Protein AF-A0A3C0U5C6-F1 (afdb_monomer_lite)

Radius of gyration: 11.06 Å; chains: 1; bounding box: 23×17×33 Å

Secondary structure (DSSP, 8-state):
--------EEE-TTT--EEE--GGGTTTGGG--S--

Foldseek 3Di:
DPDDPQFDWAAAPVPRDIDGDDPVCPPPVVVDRHND

Structure (mmCIF, N/CA/C/O backbone):
data_AF-A0A3C0U5C6-F1
#
_entry.id   AF-A0A3C0U5C6-F1
#
loop_
_atom_site.group_PDB
_atom_site.id
_atom_site.type_symbol
_atom_site.label_atom_id
_atom_site.label_alt_id
_atom_site.label_comp_id
_atom_site.label_asym_id
_atom_site.label_entity_id
_atom_site.label_seq_id
_atom_site.pdbx_PDB_ins_code
_atom_site.Cartn_x
_atom_site.Cartn_y
_atom_site.Cartn_z
_atom_site.occupancy
_atom_site.B_iso_or_equiv
_atom_site.auth_seq_id
_atom_site.auth_comp_id
_atom_site.auth_asym_id
_atom_site.auth_atom_id
_atom_site.pdbx_PDB_model_num
ATOM 1 N N . MET A 1 1 ? 9.843 -9.060 -24.209 1.00 62.91 1 MET A N 1
ATOM 2 C CA . MET A 1 1 ? 8.706 -8.911 -23.275 1.00 62.91 1 MET A CA 1
ATOM 3 C C . MET A 1 1 ? 9.252 -8.350 -21.964 1.00 62.91 1 MET A C 1
ATOM 5 O O . MET A 1 1 ? 9.819 -9.106 -21.190 1.00 62.91 1 MET A O 1
ATOM 9 N N . HIS A 1 2 ? 9.209 -7.031 -21.743 1.00 61.75 2 HIS A N 1
ATOM 10 C CA . HIS A 1 2 ? 9.661 -6.451 -20.470 1.00 61.75 2 HIS A CA 1
ATOM 11 C C . HIS A 1 2 ? 8.595 -6.714 -19.401 1.00 61.75 2 HIS A C 1
ATOM 13 O O . HIS A 1 2 ? 7.576 -6.027 -19.351 1.00 61.75 2 HIS A O 1
ATOM 19 N N . VAL A 1 3 ? 8.819 -7.728 -18.567 1.00 62.50 3 VAL A N 1
ATOM 20 C CA . VAL A 1 3 ? 7.999 -7.985 -17.381 1.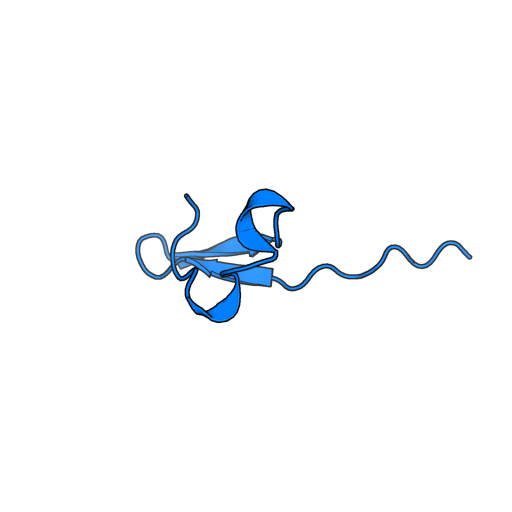00 62.50 3 VAL A CA 1
ATOM 21 C C . VAL A 1 3 ? 8.357 -6.909 -16.362 1.00 62.50 3 VAL A C 1
ATOM 23 O O . VAL A 1 3 ? 9.412 -6.957 -15.733 1.00 62.50 3 VAL A O 1
ATOM 26 N N . LYS A 1 4 ? 7.515 -5.881 -16.242 1.00 63.00 4 LYS A N 1
ATOM 27 C CA . LYS A 1 4 ? 7.631 -4.923 -15.141 1.00 63.00 4 LYS A CA 1
ATOM 28 C C . LYS A 1 4 ? 7.505 -5.716 -13.835 1.00 63.00 4 LYS A C 1
ATOM 30 O O . LYS A 1 4 ? 6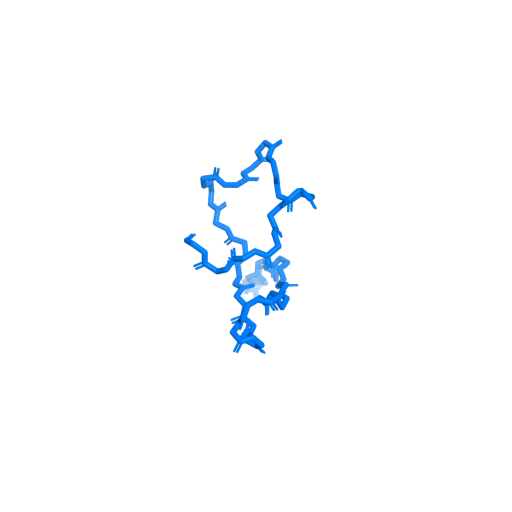.531 -6.456 -13.702 1.00 63.00 4 LYS A O 1
ATOM 35 N N . PRO A 1 5 ? 8.443 -5.592 -12.884 1.00 71.38 5 PRO A N 1
ATOM 36 C CA . PRO A 1 5 ? 8.297 -6.256 -11.601 1.00 71.38 5 PRO A CA 1
ATOM 37 C C . PRO A 1 5 ? 7.009 -5.748 -10.951 1.00 71.38 5 PRO A C 1
ATOM 39 O O . PRO A 1 5 ? 6.838 -4.544 -10.742 1.00 71.38 5 PRO A O 1
ATOM 42 N N . HIS A 1 6 ? 6.077 -6.663 -10.688 1.00 72.38 6 HIS A N 1
ATOM 43 C CA . HIS A 1 6 ? 4.870 -6.361 -9.935 1.00 72.38 6 HIS A CA 1
ATOM 44 C C . HIS A 1 6 ? 5.300 -6.029 -8.507 1.00 72.38 6 HIS A C 1
ATOM 46 O O . HIS A 1 6 ? 5.571 -6.913 -7.699 1.00 72.38 6 HIS A O 1
ATOM 52 N N . LEU A 1 7 ? 5.4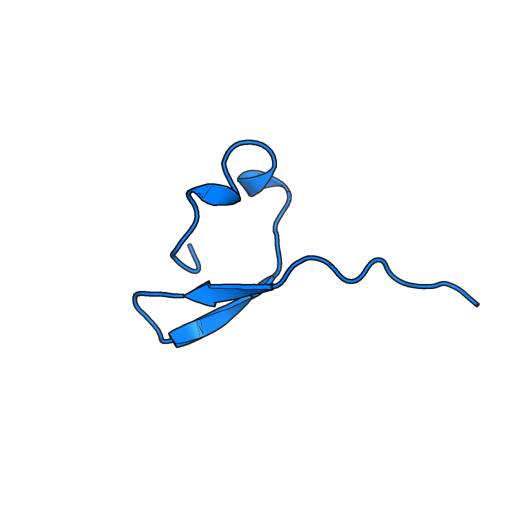41 -4.735 -8.225 1.00 82.19 7 LEU A N 1
ATOM 53 C CA . LEU A 1 7 ? 5.747 -4.257 -6.886 1.00 82.19 7 LEU A CA 1
ATOM 54 C C . LEU A 1 7 ? 4.631 -4.696 -5.930 1.00 82.19 7 LEU A C 1
ATOM 56 O O . LEU A 1 7 ? 3.453 -4.614 -6.297 1.00 82.19 7 LEU A O 1
ATOM 60 N N . PRO A 1 8 ? 4.973 -5.130 -4.706 1.00 86.12 8 PRO A N 1
ATOM 61 C CA . PRO A 1 8 ? 3.968 -5.555 -3.752 1.00 86.12 8 PRO A CA 1
ATOM 62 C C . PRO A 1 8 ? 3.051 -4.378 -3.409 1.00 86.12 8 PRO A C 1
ATOM 64 O O . PRO A 1 8 ? 3.500 -3.250 -3.184 1.00 86.12 8 PRO A O 1
ATOM 67 N N . GLN A 1 9 ? 1.751 -4.648 -3.383 1.00 89.19 9 GLN A N 1
ATOM 68 C CA . GLN A 1 9 ? 0.716 -3.688 -3.017 1.00 89.19 9 GLN A CA 1
ATOM 69 C C . GLN A 1 9 ? 0.159 -4.058 -1.643 1.00 89.19 9 GLN A C 1
ATOM 71 O O . GLN A 1 9 ? 0.028 -5.237 -1.316 1.00 89.19 9 GLN A O 1
ATOM 76 N N . LYS A 1 10 ? -0.154 -3.054 -0.829 1.00 89.56 10 LYS A N 1
ATOM 77 C CA . LYS A 1 10 ? -0.787 -3.214 0.485 1.00 89.56 10 LYS A CA 1
ATOM 78 C C . LYS A 1 10 ? -2.012 -2.323 0.584 1.00 89.56 10 LYS A C 1
ATOM 80 O O . LYS A 1 10 ? -2.148 -1.356 -0.160 1.00 89.56 10 LYS A O 1
ATOM 85 N N . VAL A 1 11 ? -2.900 -2.641 1.519 1.00 91.50 11 VAL A N 1
ATOM 86 C CA . VAL A 1 11 ? -4.082 -1.828 1.817 1.00 91.50 11 VAL A CA 1
ATOM 87 C C . VAL A 1 11 ? -3.791 -0.939 3.019 1.00 91.50 11 VAL A C 1
ATOM 89 O O . VAL A 1 11 ? -3.267 -1.391 4.035 1.00 91.50 11 VAL A O 1
ATOM 92 N N . CYS A 1 12 ? -4.111 0.344 2.886 1.00 93.44 12 CYS A N 1
ATOM 93 C CA . CYS A 1 12 ? -4.010 1.337 3.948 1.00 93.44 12 CYS A CA 1
ATOM 94 C C . CYS A 1 12 ? -5.026 1.048 5.058 1.00 93.44 12 CYS A C 1
ATOM 96 O O . CYS A 1 12 ? -6.226 1.124 4.813 1.00 93.44 12 CYS A O 1
ATOM 98 N N . ALA A 1 13 ? -4.573 0.808 6.286 1.00 90.06 13 ALA A N 1
ATOM 99 C CA . ALA A 1 13 ? -5.460 0.542 7.420 1.00 90.06 13 ALA A CA 1
ATOM 100 C C . ALA A 1 13 ? -6.313 1.759 7.842 1.00 90.06 13 ALA A C 1
ATOM 102 O O . ALA A 1 13 ? -7.380 1.582 8.412 1.00 90.06 13 ALA A O 1
ATOM 103 N N . THR A 1 14 ? -5.881 2.992 7.545 1.00 91.19 14 THR A N 1
ATOM 104 C CA . THR A 1 14 ? -6.647 4.217 7.866 1.00 91.19 14 THR A CA 1
ATOM 105 C C . THR A 1 14 ? -7.692 4.551 6.809 1.00 91.19 14 THR A C 1
ATOM 107 O O . THR A 1 14 ? -8.774 5.027 7.122 1.00 91.19 14 THR A O 1
ATOM 110 N N . CYS A 1 15 ? -7.342 4.359 5.540 1.00 93.44 15 CYS A N 1
ATOM 111 C CA . CYS A 1 15 ? -8.066 4.923 4.409 1.00 93.44 15 CYS A CA 1
ATOM 112 C C . CYS A 1 15 ? -8.645 3.869 3.459 1.00 93.44 15 CYS A C 1
ATOM 114 O O . CYS A 1 15 ? -9.350 4.222 2.519 1.00 93.44 15 CYS A O 1
ATOM 116 N N . GLY A 1 16 ? -8.318 2.589 3.657 1.00 90.31 16 GLY A N 1
ATOM 117 C CA . GLY A 1 16 ? -8.802 1.465 2.849 1.00 90.31 16 GLY A CA 1
ATOM 118 C C . GLY A 1 16 ? -8.287 1.437 1.408 1.00 90.31 16 GLY A C 1
ATOM 119 O O . GLY A 1 16 ? -8.652 0.554 0.640 1.00 90.31 16 GLY A O 1
ATOM 120 N N . ARG A 1 17 ? -7.439 2.392 1.009 1.00 90.38 17 ARG A N 1
ATOM 121 C CA . ARG A 1 17 ? -6.929 2.492 -0.362 1.00 90.38 17 ARG A CA 1
ATOM 122 C C . ARG A 1 17 ? -5.730 1.564 -0.580 1.00 90.38 17 ARG A C 1
ATOM 124 O O . ARG A 1 17 ? -4.854 1.506 0.291 1.00 90.38 17 ARG A O 1
ATOM 131 N N . PRO A 1 18 ? -5.647 0.876 -1.731 1.00 90.25 18 PRO A N 1
ATOM 132 C CA . PRO A 1 18 ? -4.453 0.135 -2.106 1.00 90.25 18 PRO A CA 1
ATOM 133 C C . PRO A 1 18 ? -3.310 1.108 -2.410 1.00 90.25 18 PRO A C 1
ATOM 135 O O . PRO A 1 18 ? -3.499 2.139 -3.058 1.00 90.25 18 PRO A O 1
ATOM 138 N N . PHE A 1 19 ? -2.111 0.7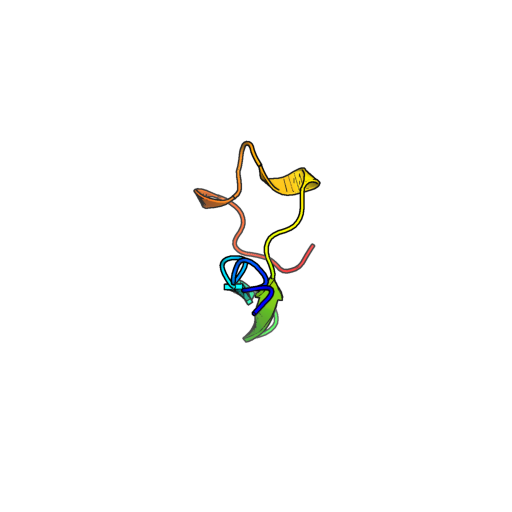85 -1.945 1.00 91.56 19 PHE A N 1
ATOM 139 C CA . PHE A 1 19 ? -0.899 1.546 -2.205 1.00 91.56 19 PHE A CA 1
ATOM 140 C C . PHE A 1 19 ? 0.250 0.601 -2.562 1.00 91.56 19 PHE A C 1
ATOM 142 O O . PHE A 1 19 ? 0.334 -0.526 -2.078 1.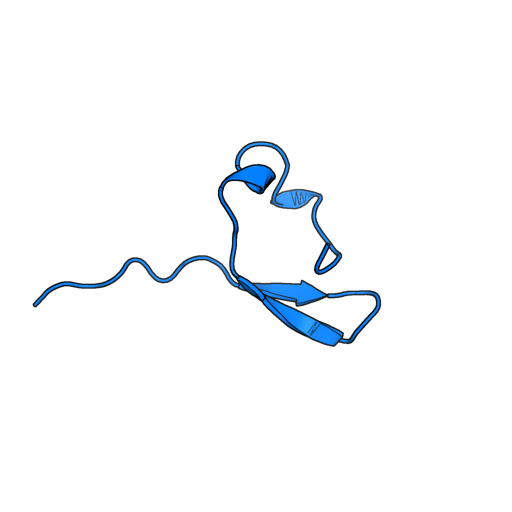00 91.56 19 PHE A O 1
ATOM 149 N N . THR A 1 20 ? 1.130 1.054 -3.452 1.00 91.75 20 THR A N 1
ATOM 150 C CA . THR A 1 20 ? 2.241 0.246 -3.978 1.00 91.75 20 THR A CA 1
ATOM 151 C C . THR A 1 20 ? 3.518 0.524 -3.201 1.00 91.75 20 THR A C 1
ATOM 153 O O . THR A 1 20 ? 3.734 1.662 -2.781 1.00 91.75 20 THR A O 1
ATOM 156 N N . TRP A 1 21 ? 4.369 -0.491 -3.042 1.00 89.81 21 TRP A N 1
ATOM 157 C CA . TRP A 1 21 ? 5.700 -0.362 -2.453 1.00 89.81 21 TRP A CA 1
ATOM 158 C C . TRP A 1 21 ? 6.472 0.851 -2.993 1.00 89.81 21 TRP A C 1
ATOM 160 O O . TRP A 1 21 ? 6.481 1.134 -4.192 1.00 89.81 21 TRP A O 1
ATOM 170 N N . ARG A 1 22 ? 7.148 1.560 -2.088 1.00 90.31 22 ARG A N 1
ATOM 171 C CA . ARG A 1 22 ? 8.003 2.715 -2.369 1.00 90.31 22 ARG A CA 1
ATOM 172 C C . ARG A 1 22 ? 9.398 2.422 -1.838 1.00 90.31 22 ARG A C 1
ATOM 174 O O . ARG A 1 22 ? 9.533 1.850 -0.762 1.00 90.31 22 ARG A O 1
ATOM 181 N N . LYS A 1 23 ? 10.428 2.935 -2.514 1.00 87.56 23 LYS A N 1
ATOM 182 C CA . LYS A 1 23 ? 11.836 2.770 -2.110 1.00 87.56 23 LYS A CA 1
ATOM 183 C C . LYS A 1 23 ? 12.124 3.231 -0.674 1.00 87.56 23 LYS A C 1
ATOM 185 O O . LYS A 1 23 ? 12.927 2.623 0.017 1.00 87.56 23 LYS A O 1
ATOM 190 N N . LYS A 1 24 ? 11.401 4.246 -0.180 1.00 87.56 24 LYS A N 1
ATOM 191 C CA . LYS A 1 24 ? 11.515 4.717 1.214 1.00 87.56 24 LYS A CA 1
ATOM 192 C C . LYS A 1 24 ? 11.165 3.647 2.258 1.00 87.56 24 LYS A C 1
ATOM 194 O O . LYS A 1 24 ? 11.527 3.793 3.419 1.00 87.56 24 LYS A O 1
ATOM 199 N N . TRP A 1 2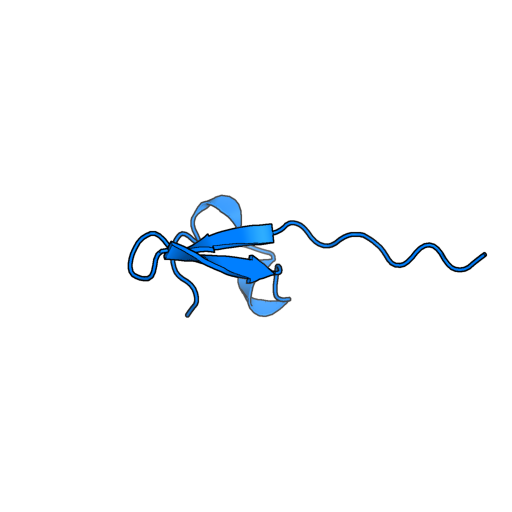5 ? 10.440 2.605 1.850 1.00 91.25 25 TRP A N 1
ATOM 200 C CA . TRP A 1 25 ? 9.978 1.528 2.714 1.00 91.25 25 TRP A CA 1
ATOM 201 C C . TRP A 1 25 ? 10.819 0.262 2.634 1.00 91.25 25 TRP A C 1
ATOM 203 O O . TRP A 1 25 ? 10.470 -0.727 3.264 1.00 91.25 25 TRP A O 1
ATOM 213 N N . GLU A 1 26 ? 11.928 0.268 1.898 1.00 89.88 26 GLU A N 1
ATOM 214 C CA . GLU A 1 26 ? 12.782 -0.912 1.713 1.00 89.88 26 GLU A CA 1
ATOM 215 C C . GLU A 1 26 ? 13.125 -1.624 3.032 1.00 89.88 26 GLU A C 1
ATOM 217 O O . GLU A 1 26 ? 13.046 -2.844 3.108 1.00 89.88 26 GLU A O 1
ATOM 222 N N . LYS A 1 27 ? 13.405 -0.864 4.097 1.00 90.56 27 LYS A N 1
ATOM 223 C CA . LYS A 1 27 ? 13.801 -1.408 5.406 1.00 90.56 27 LYS A CA 1
ATOM 224 C C . LYS A 1 27 ? 12.645 -1.719 6.357 1.00 90.56 27 LYS A C 1
ATOM 226 O O . LYS A 1 27 ? 12.844 -2.431 7.332 1.00 90.56 27 LYS A O 1
ATOM 231 N N . ASN A 1 28 ? 11.461 -1.148 6.142 1.00 92.00 28 ASN A N 1
ATOM 232 C CA . ASN A 1 28 ? 10.353 -1.228 7.100 1.00 92.00 28 ASN A CA 1
ATOM 233 C C . ASN A 1 28 ? 9.012 -1.601 6.462 1.00 92.00 28 ASN A C 1
ATOM 235 O O . ASN A 1 28 ? 7.987 -1.503 7.132 1.00 92.00 28 ASN A O 1
ATOM 239 N N . TRP A 1 29 ? 9.003 -2.052 5.205 1.00 90.19 29 TRP A N 1
ATOM 240 C CA . TRP A 1 29 ? 7.795 -2.370 4.443 1.00 90.19 29 TRP A CA 1
ATOM 241 C C . TRP A 1 29 ? 6.829 -3.271 5.204 1.00 90.19 29 TRP A C 1
ATOM 243 O O . TRP A 1 29 ? 5.625 -3.038 5.155 1.00 90.19 29 TRP A O 1
ATOM 253 N N . GLU A 1 30 ? 7.324 -4.265 5.941 1.00 89.81 30 GLU A N 1
ATOM 254 C CA . GLU A 1 30 ? 6.502 -5.149 6.777 1.00 89.81 30 GLU A CA 1
ATOM 255 C C . GLU A 1 30 ? 5.685 -4.390 7.831 1.00 89.81 30 GLU A C 1
ATOM 257 O O . GLU A 1 30 ? 4.506 -4.685 8.018 1.00 89.81 30 GLU A O 1
ATOM 262 N N . ASN A 1 31 ? 6.261 -3.340 8.419 1.00 90.81 31 ASN A N 1
ATOM 263 C CA . ASN A 1 31 ? 5.621 -2.486 9.420 1.00 90.81 31 ASN A CA 1
ATOM 264 C C . ASN A 1 31 ? 4.747 -1.372 8.812 1.00 90.81 31 ASN A C 1
ATOM 266 O O . ASN A 1 31 ? 3.941 -0.764 9.518 1.00 90.81 31 ASN A O 1
ATOM 270 N N . VAL A 1 32 ? 4.868 -1.093 7.510 1.00 89.62 32 VAL A N 1
ATOM 271 C CA . VAL A 1 32 ? 4.085 -0.051 6.831 1.00 89.62 32 VAL A CA 1
ATOM 272 C C . VAL A 1 32 ? 2.653 -0.540 6.601 1.00 89.62 32 VAL A C 1
ATOM 274 O O . VAL A 1 32 ? 2.390 -1.379 5.739 1.00 89.62 32 VAL A O 1
ATOM 277 N N . LYS A 1 33 ? 1.716 0.024 7.372 1.00 89.06 33 LYS A N 1
ATOM 278 C CA . LYS A 1 33 ? 0.266 -0.254 7.305 1.00 89.06 33 LYS A CA 1
ATOM 279 C C . LYS A 1 33 ? -0.553 0.901 6.721 1.00 89.06 33 LYS A C 1
ATOM 281 O O . LYS A 1 33 ? -1.749 0.758 6.492 1.00 89.06 33 LYS A O 1
ATOM 286 N N . TYR A 1 34 ? 0.072 2.051 6.490 1.00 89.38 34 TYR A N 1
ATOM 287 C CA . TYR A 1 34 ? -0.598 3.301 6.131 1.00 89.38 34 TYR A CA 1
ATOM 288 C C . TYR A 1 34 ? -0.008 3.866 4.838 1.00 89.38 34 TYR A C 1
ATOM 290 O O . TYR A 1 34 ? 1.191 3.733 4.599 1.00 89.38 34 TYR A O 1
ATOM 298 N N . CYS A 1 35 ? -0.824 4.539 4.022 1.00 86.69 35 CYS A N 1
ATOM 299 C CA . CYS A 1 35 ? -0.424 5.074 2.714 1.00 86.69 35 CYS A CA 1
ATOM 300 C C . CYS A 1 35 ? 0.469 6.337 2.767 1.00 86.69 35 CYS A C 1
ATOM 302 O O . CYS A 1 35 ? 0.482 7.093 1.795 1.00 86.69 35 CYS A O 1
ATOM 304 N N . SER A 1 36 ? 1.179 6.582 3.879 1.00 69.62 36 SER A N 1
ATOM 305 C CA . SER A 1 36 ? 1.993 7.790 4.110 1.00 69.62 36 SER A CA 1
ATOM 306 C C . SER A 1 36 ? 3.003 8.042 2.987 1.00 69.62 36 SER A C 1
ATOM 308 O O . SER A 1 36 ? 3.849 7.167 2.693 1.00 69.62 36 SER A O 1
#

pLDDT: mean 85.25, std 9.74, range [61.75, 93.44]

Sequence (36 aa):
MHVKPHLPQKVCATCGRPFTWRKKWEKNWENVKYCS